Protein AF-A0A1V4QSA8-F1 (afdb_monomer_lite)

Structure (mmCIF, N/CA/C/O backbone):
data_AF-A0A1V4QSA8-F1
#
_entry.id   AF-A0A1V4QSA8-F1
#
loop_
_atom_site.group_PDB
_atom_site.id
_atom_site.type_symbol
_atom_site.label_atom_id
_atom_site.label_alt_id
_atom_site.label_comp_id
_atom_site.label_asym_id
_atom_site.label_entity_id
_atom_site.label_seq_id
_atom_site.pdbx_PDB_ins_code
_atom_site.Cartn_x
_atom_site.Cartn_y
_atom_site.Cartn_z
_atom_site.occupancy
_atom_site.B_iso_or_equiv
_atom_site.auth_seq_id
_atom_site.auth_comp_id
_atom_site.auth_asym_id
_atom_site.auth_atom_id
_atom_site.pdbx_PDB_model_num
ATOM 1 N N . MET A 1 1 ? -3.533 -7.694 -6.909 1.00 68.06 1 MET A N 1
ATOM 2 C CA . MET A 1 1 ? -2.473 -6.744 -7.317 1.00 68.06 1 MET A CA 1
ATOM 3 C C . MET A 1 1 ? -2.481 -6.394 -8.799 1.00 68.06 1 MET A C 1
ATOM 5 O O . MET A 1 1 ? -2.116 -5.272 -9.117 1.00 68.06 1 MET A O 1
ATOM 9 N N . ALA A 1 2 ? -2.989 -7.261 -9.687 1.00 73.31 2 ALA A N 1
ATOM 10 C CA . ALA A 1 2 ? -3.133 -6.937 -11.114 1.00 73.31 2 ALA A CA 1
ATOM 11 C C . ALA A 1 2 ? -3.936 -5.647 -11.387 1.00 73.31 2 ALA A C 1
ATOM 13 O O . ALA A 1 2 ? -3.581 -4.891 -12.282 1.00 73.31 2 ALA A O 1
ATOM 14 N N . LEU A 1 3 ? -4.954 -5.355 -10.564 1.00 68.44 3 LEU A N 1
ATOM 15 C CA . LEU A 1 3 ? -5.740 -4.117 -10.648 1.00 68.44 3 LEU A CA 1
ATOM 16 C C . LEU A 1 3 ? -4.874 -2.847 -10.522 1.00 68.44 3 LEU A C 1
ATOM 18 O O . LEU A 1 3 ? -5.121 -1.859 -11.191 1.00 68.44 3 LEU A O 1
ATOM 22 N N . VAL A 1 4 ? -3.827 -2.872 -9.702 1.00 75.69 4 VAL A N 1
ATOM 23 C CA . VAL A 1 4 ? -2.936 -1.721 -9.472 1.00 75.69 4 VAL A CA 1
ATOM 24 C C . VAL A 1 4 ? -1.628 -1.826 -10.269 1.00 75.69 4 VAL A C 1
ATOM 26 O O . VAL A 1 4 ? -0.648 -1.153 -9.959 1.00 75.69 4 VAL A O 1
ATOM 29 N N . GLY A 1 5 ? -1.586 -2.696 -11.288 1.00 71.94 5 GLY A N 1
ATOM 30 C CA . GLY A 1 5 ? -0.417 -2.883 -12.155 1.00 71.94 5 GLY A CA 1
ATOM 31 C C . GLY A 1 5 ? 0.826 -3.428 -11.449 1.00 71.94 5 GLY A C 1
ATOM 32 O O . GLY A 1 5 ? 1.945 -3.246 -11.940 1.00 71.94 5 GLY A O 1
ATOM 33 N N . LEU A 1 6 ? 0.643 -4.058 -10.285 1.00 78.62 6 LEU A N 1
ATOM 34 C CA . LEU A 1 6 ? 1.717 -4.595 -9.455 1.00 78.62 6 LEU A CA 1
ATOM 35 C C . LEU A 1 6 ? 1.868 -6.112 -9.647 1.00 78.62 6 LEU A C 1
ATOM 37 O O . LEU A 1 6 ? 0.853 -6.812 -9.765 1.00 78.62 6 LEU A O 1
ATOM 41 N N . PRO A 1 7 ? 3.111 -6.631 -9.610 1.00 81.81 7 PRO A N 1
ATOM 42 C CA . PRO A 1 7 ? 3.371 -8.065 -9.587 1.00 81.81 7 PRO A CA 1
ATOM 43 C C . PRO A 1 7 ? 2.689 -8.762 -8.407 1.00 81.81 7 PRO A C 1
ATOM 45 O O . PRO A 1 7 ? 2.433 -8.152 -7.362 1.00 81.81 7 PRO A O 1
ATOM 48 N N . GLY A 1 8 ? 2.411 -10.056 -8.567 1.00 82.19 8 GLY A N 1
ATOM 49 C CA . GLY A 1 8 ? 1.746 -10.862 -7.545 1.00 82.19 8 GLY A CA 1
ATOM 50 C C . GLY A 1 8 ? 2.505 -10.882 -6.216 1.00 82.19 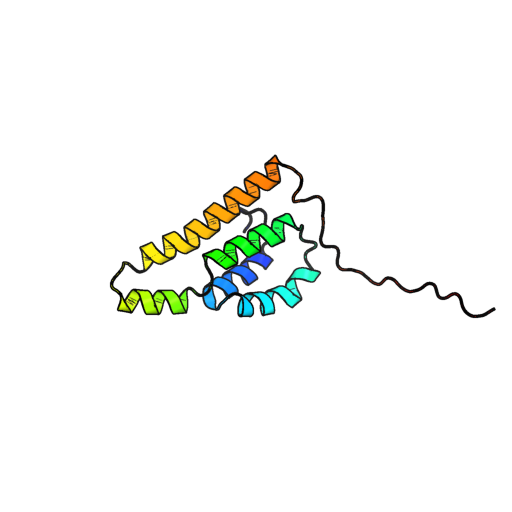8 GLY A C 1
ATOM 51 O O . GLY A 1 8 ? 1.878 -10.788 -5.161 1.00 82.19 8 GLY A O 1
ATOM 52 N N . GLU A 1 9 ? 3.840 -10.900 -6.252 1.00 85.75 9 GLU A N 1
ATOM 53 C CA . GLU A 1 9 ? 4.688 -10.976 -5.058 1.00 85.75 9 GLU A CA 1
ATOM 54 C C . GLU A 1 9 ? 4.593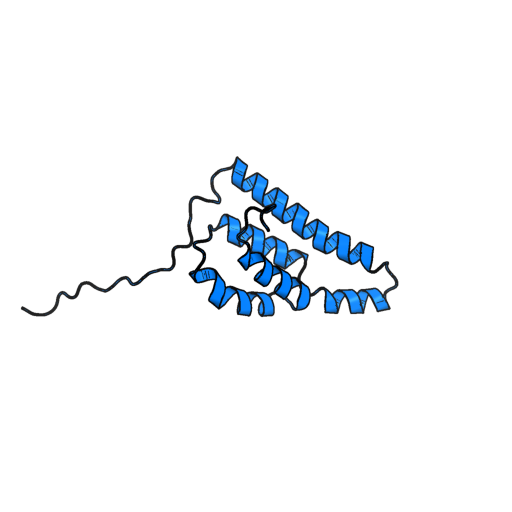 -9.720 -4.181 1.00 85.75 9 GLU A C 1
ATOM 56 O O . GLU A 1 9 ? 4.689 -9.804 -2.957 1.00 85.75 9 GLU A O 1
ATOM 61 N N . MET A 1 10 ? 4.307 -8.551 -4.767 1.00 88.69 10 MET A N 1
ATOM 62 C CA . MET A 1 10 ? 4.070 -7.318 -3.999 1.00 88.69 10 MET A CA 1
ATOM 63 C C . MET A 1 10 ? 2.776 -7.390 -3.176 1.00 88.69 10 MET A C 1
ATOM 65 O O . MET A 1 10 ? 2.609 -6.661 -2.198 1.00 88.69 10 MET A O 1
ATOM 69 N N . GLY A 1 11 ? 1.887 -8.328 -3.521 1.00 86.38 11 GLY A N 1
ATOM 70 C CA . GLY A 1 11 ? 0.733 -8.701 -2.712 1.00 86.38 11 GLY A CA 1
ATOM 71 C C . GLY A 1 11 ? 1.114 -9.183 -1.320 1.00 86.38 11 GLY A C 1
ATOM 72 O O . GLY A 1 11 ? 0.475 -8.786 -0.349 1.00 86.38 11 GLY A O 1
ATOM 73 N N . LEU A 1 12 ? 2.186 -9.972 -1.217 1.00 89.38 12 LEU A N 1
ATOM 74 C CA . LEU A 1 12 ? 2.686 -10.487 0.055 1.00 89.38 12 LEU A CA 1
ATOM 75 C C . LEU A 1 12 ? 3.266 -9.365 0.925 1.00 89.38 12 LEU A C 1
ATOM 77 O O . LEU A 1 12 ? 2.997 -9.303 2.125 1.00 89.38 12 LEU A O 1
ATOM 81 N N . VAL A 1 13 ? 4.016 -8.446 0.310 1.00 91.25 13 VAL A N 1
ATOM 82 C CA . VAL A 1 13 ? 4.582 -7.270 0.991 1.00 91.25 13 VAL A CA 1
ATOM 83 C C . VAL A 1 13 ? 3.463 -6.402 1.568 1.00 91.25 13 VAL A C 1
ATOM 85 O O . VAL A 1 13 ? 3.494 -6.046 2.746 1.00 91.25 13 VAL A O 1
ATOM 88 N N . TRP A 1 14 ? 2.431 -6.117 0.770 1.00 89.81 14 TRP A N 1
ATOM 89 C CA . TRP A 1 14 ? 1.279 -5.345 1.231 1.00 89.81 14 TRP A CA 1
ATOM 90 C C . TRP A 1 14 ? 0.478 -6.080 2.309 1.00 89.81 14 TRP A C 1
ATOM 92 O O . TRP A 1 14 ? 0.163 -5.482 3.330 1.00 89.81 14 TRP A O 1
ATOM 102 N N . ALA A 1 15 ? 0.209 -7.380 2.150 1.00 89.19 15 ALA A N 1
ATOM 103 C CA . ALA A 1 15 ? -0.485 -8.174 3.166 1.00 89.19 15 ALA A CA 1
ATOM 104 C C . ALA A 1 15 ? 0.270 -8.187 4.507 1.00 89.19 15 ALA A C 1
ATOM 106 O O . ALA A 1 15 ? -0.339 -8.074 5.570 1.00 89.19 15 ALA A O 1
ATOM 107 N N . THR A 1 16 ? 1.603 -8.240 4.462 1.00 90.12 16 THR A N 1
ATOM 108 C CA . THR A 1 16 ? 2.445 -8.124 5.658 1.00 90.12 16 THR A CA 1
ATOM 109 C C . THR A 1 16 ? 2.328 -6.736 6.285 1.00 90.12 16 THR A C 1
ATOM 111 O O . THR A 1 16 ? 2.210 -6.627 7.505 1.00 90.12 16 THR A O 1
ATOM 114 N N . ALA A 1 17 ? 2.297 -5.674 5.473 1.00 90.38 17 ALA A N 1
ATOM 115 C CA . ALA A 1 17 ? 2.081 -4.307 5.948 1.00 90.38 17 ALA A CA 1
ATOM 116 C C . ALA A 1 17 ? 0.729 -4.145 6.655 1.00 90.38 17 ALA A C 1
ATOM 118 O O . ALA A 1 17 ? 0.663 -3.545 7.730 1.00 90.38 17 AL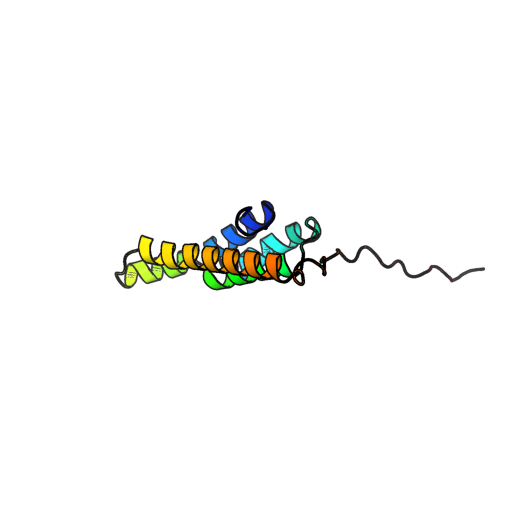A A O 1
ATOM 119 N N . LEU A 1 18 ? -0.330 -4.716 6.068 1.00 89.06 18 LEU A N 1
ATOM 120 C CA . LEU A 1 18 ? -1.669 -4.755 6.652 1.00 89.06 18 LEU A CA 1
ATOM 121 C C . LEU A 1 18 ? -1.642 -5.457 8.014 1.00 89.06 18 LEU A C 1
ATOM 123 O O . LEU A 1 18 ? -2.234 -4.960 8.964 1.00 89.06 18 LEU A O 1
ATOM 127 N N . ALA A 1 19 ? -0.943 -6.590 8.123 1.00 87.94 19 ALA A N 1
ATOM 128 C CA . ALA A 1 19 ? -0.886 -7.389 9.345 1.00 87.94 19 ALA A CA 1
ATOM 129 C C . ALA A 1 19 ? 0.036 -6.813 10.435 1.00 87.94 19 ALA A C 1
ATOM 131 O O . ALA A 1 19 ? -0.169 -7.092 11.612 1.00 87.94 19 ALA A O 1
ATOM 132 N N . THR A 1 20 ? 1.064 -6.046 10.073 1.00 89.12 20 THR A N 1
ATOM 133 C CA . THR A 1 20 ? 2.110 -5.620 11.016 1.00 89.12 20 THR A CA 1
ATOM 134 C C . THR A 1 20 ? 2.279 -4.106 11.033 1.00 89.12 20 THR A C 1
ATOM 136 O O . THR A 1 20 ? 1.661 -3.430 11.848 1.00 89.12 20 THR A O 1
ATOM 139 N N . ASN A 1 21 ? 3.146 -3.575 10.175 1.00 88.25 21 ASN A N 1
ATOM 140 C CA . ASN A 1 21 ? 3.435 -2.163 9.965 1.00 88.25 21 ASN A CA 1
ATOM 141 C C . ASN A 1 21 ? 4.366 -2.019 8.739 1.00 88.25 21 ASN A C 1
ATOM 143 O O . ASN A 1 21 ? 4.693 -2.994 8.056 1.00 88.25 21 ASN A O 1
ATOM 147 N N . ILE A 1 22 ? 4.832 -0.795 8.481 1.00 88.81 22 ILE A N 1
ATOM 148 C CA . ILE A 1 22 ? 5.752 -0.481 7.378 1.00 88.81 22 ILE A CA 1
ATOM 149 C C . ILE A 1 22 ? 7.095 -1.225 7.521 1.00 88.81 22 ILE A C 1
ATOM 151 O O . ILE A 1 22 ? 7.636 -1.712 6.531 1.00 88.81 22 ILE A O 1
ATOM 155 N N . TYR A 1 23 ? 7.615 -1.376 8.742 1.00 90.12 23 TYR A N 1
ATOM 156 C CA . TYR A 1 23 ? 8.886 -2.065 8.993 1.00 90.12 23 TYR A CA 1
ATOM 157 C C . TYR A 1 23 ? 8.798 -3.570 8.713 1.00 90.12 23 TYR A C 1
ATOM 159 O O . TYR A 1 23 ? 9.697 -4.125 8.086 1.00 90.12 23 TYR A O 1
ATOM 167 N N . GLY A 1 24 ? 7.701 -4.223 9.109 1.00 89.19 24 GLY A N 1
ATOM 168 C CA . GLY A 1 24 ? 7.463 -5.638 8.812 1.00 89.19 24 GLY A CA 1
ATOM 169 C C . GLY A 1 24 ? 7.339 -5.893 7.310 1.00 89.19 24 GLY A C 1
ATOM 170 O O . GLY A 1 24 ? 7.935 -6.831 6.783 1.00 89.19 24 GLY A O 1
ATOM 171 N N . ALA A 1 25 ? 6.655 -4.999 6.594 1.00 90.19 25 ALA A N 1
ATOM 172 C CA . ALA A 1 25 ? 6.603 -5.039 5.136 1.00 90.19 25 ALA A CA 1
ATOM 173 C C . ALA A 1 25 ? 7.992 -4.885 4.500 1.00 90.19 25 ALA A C 1
ATOM 175 O O . ALA A 1 25 ? 8.310 -5.585 3.542 1.00 90.19 25 ALA A O 1
ATOM 176 N N . MET A 1 26 ? 8.842 -4.012 5.048 1.00 90.00 26 MET A N 1
ATOM 177 C CA . MET A 1 26 ? 10.192 -3.766 4.535 1.00 90.00 26 MET A CA 1
ATOM 178 C C . MET A 1 26 ? 11.102 -4.999 4.648 1.00 90.00 26 MET A C 1
ATOM 180 O O . MET A 1 26 ? 11.877 -5.268 3.731 1.00 90.00 26 MET A O 1
ATOM 184 N N . VAL A 1 27 ? 10.957 -5.792 5.715 1.00 92.44 27 VAL A N 1
ATOM 185 C CA . VAL A 1 27 ? 11.674 -7.072 5.878 1.00 92.44 27 VAL A CA 1
ATOM 186 C C . VAL A 1 27 ? 11.300 -8.064 4.775 1.00 92.44 27 VAL A C 1
ATOM 188 O O . VAL A 1 27 ? 12.174 -8.738 4.237 1.00 92.44 27 VAL A O 1
ATOM 191 N N . VAL A 1 28 ? 10.021 -8.126 4.396 1.00 90.56 28 VAL A N 1
ATOM 192 C CA . VAL A 1 28 ? 9.537 -9.002 3.312 1.00 90.56 28 VAL A CA 1
ATOM 193 C C . VAL A 1 28 ? 9.878 -8.438 1.931 1.00 90.56 28 VAL A C 1
ATOM 195 O O . VAL A 1 28 ? 10.138 -9.193 0.998 1.00 90.56 28 VAL A O 1
ATOM 198 N N . PHE A 1 29 ? 9.923 -7.115 1.787 1.00 88.75 29 PHE A N 1
ATOM 199 C CA . PHE A 1 29 ? 10.299 -6.454 0.541 1.00 88.75 29 PHE A CA 1
ATOM 200 C C . PHE A 1 29 ? 11.771 -6.687 0.178 1.00 88.75 29 PHE A C 1
ATOM 202 O O . PHE A 1 29 ? 12.068 -6.930 -0.988 1.00 88.75 29 PHE A O 1
ATOM 209 N N . ALA A 1 30 ? 12.684 -6.652 1.155 1.00 88.19 30 ALA A N 1
ATOM 210 C CA . ALA A 1 30 ? 14.128 -6.760 0.930 1.00 88.19 30 ALA A CA 1
ATOM 211 C C . ALA A 1 30 ? 14.572 -7.970 0.072 1.00 88.19 30 ALA A C 1
ATOM 213 O O . ALA A 1 30 ? 15.352 -7.760 -0.859 1.00 88.19 30 ALA A O 1
ATOM 214 N N . PRO A 1 31 ? 14.091 -9.209 0.306 1.00 87.81 31 PRO A N 1
ATOM 215 C CA . PRO A 1 31 ? 14.438 -10.354 -0.538 1.00 87.81 31 PRO A CA 1
ATOM 216 C C . PRO A 1 31 ? 13.646 -10.428 -1.853 1.00 87.81 31 PRO A C 1
ATOM 218 O O . PRO A 1 31 ? 14.114 -11.040 -2.807 1.00 87.81 31 PRO A O 1
ATOM 221 N N . VAL A 1 32 ? 12.456 -9.825 -1.924 1.00 84.94 32 VAL A N 1
ATOM 222 C CA . VAL A 1 32 ? 11.555 -9.950 -3.083 1.00 84.94 32 VAL A CA 1
ATOM 223 C C . VAL A 1 32 ? 11.862 -8.890 -4.145 1.00 84.94 32 VAL A C 1
ATOM 225 O O . VAL A 1 32 ? 11.904 -9.190 -5.334 1.00 84.94 32 VAL A O 1
ATOM 228 N N . ALA A 1 33 ? 12.133 -7.652 -3.737 1.00 80.69 33 ALA A N 1
ATOM 229 C CA . ALA A 1 33 ? 12.339 -6.526 -4.644 1.00 80.69 33 ALA A CA 1
ATOM 230 C C . ALA A 1 33 ? 13.462 -6.718 -5.685 1.00 80.69 33 ALA A C 1
ATOM 232 O O . ALA A 1 33 ? 13.246 -6.346 -6.833 1.00 80.69 33 ALA A O 1
ATOM 233 N N . PRO A 1 34 ? 14.633 -7.310 -5.369 1.00 78.19 34 PRO A N 1
ATOM 234 C CA . PRO A 1 34 ? 15.711 -7.462 -6.351 1.00 78.19 34 PRO A CA 1
ATOM 235 C C . PRO A 1 34 ? 15.379 -8.422 -7.503 1.00 78.19 34 PRO A C 1
ATOM 237 O O . PRO A 1 34 ? 15.944 -8.285 -8.586 1.00 78.19 34 PRO A O 1
ATOM 240 N N . GLY A 1 35 ? 14.482 -9.391 -7.278 1.00 72.00 35 GLY A N 1
ATOM 241 C CA . GLY A 1 35 ? 14.055 -10.362 -8.294 1.00 72.00 35 GLY A CA 1
ATOM 242 C C . GLY A 1 35 ? 13.001 -9.817 -9.260 1.00 72.00 35 GLY A C 1
ATOM 243 O O . GLY A 1 35 ? 12.776 -10.383 -10.327 1.00 72.00 35 GLY A O 1
ATOM 244 N N . LEU A 1 36 ? 12.379 -8.694 -8.908 1.00 71.56 36 LEU A N 1
ATOM 245 C CA . LEU A 1 36 ? 11.331 -8.047 -9.676 1.00 71.56 36 LEU A CA 1
ATOM 246 C C . LEU A 1 36 ? 11.861 -6.695 -10.125 1.00 71.56 36 LEU A C 1
ATOM 248 O O . LEU A 1 36 ? 11.969 -5.778 -9.323 1.00 71.56 36 LEU A O 1
ATOM 252 N N . ALA A 1 37 ? 12.221 -6.565 -11.403 1.00 73.38 37 ALA A N 1
ATOM 253 C CA . ALA A 1 37 ? 12.702 -5.316 -11.996 1.00 73.38 37 ALA A CA 1
ATOM 254 C C . ALA A 1 37 ? 11.578 -4.256 -12.064 1.00 73.38 37 ALA A C 1
ATOM 256 O O . ALA A 1 37 ? 11.096 -3.905 -13.148 1.00 73.38 37 ALA A O 1
ATOM 257 N N . LEU A 1 38 ? 11.144 -3.804 -10.886 1.00 77.69 38 LEU A N 1
ATOM 258 C CA . LEU A 1 38 ? 10.052 -2.881 -10.627 1.00 77.69 38 LEU A CA 1
ATOM 259 C C . LEU A 1 38 ? 10.378 -1.518 -11.237 1.00 77.69 38 LEU A C 1
ATOM 261 O O . LEU A 1 38 ? 11.535 -1.128 -11.391 1.00 77.69 38 LEU A O 1
ATOM 265 N N . THR A 1 39 ? 9.354 -0.772 -11.618 1.00 83.88 39 THR A N 1
ATOM 266 C CA . THR A 1 39 ? 9.532 0.633 -11.995 1.00 83.88 39 THR A CA 1
ATOM 267 C C . THR A 1 39 ? 9.359 1.526 -10.776 1.00 83.88 39 THR A C 1
ATOM 269 O O . THR A 1 39 ? 8.687 1.153 -9.810 1.00 83.88 39 THR A O 1
ATOM 272 N N . VAL A 1 40 ? 9.920 2.738 -10.826 1.00 82.50 40 VAL A N 1
ATOM 273 C CA . VAL A 1 40 ? 9.703 3.746 -9.772 1.00 82.50 40 VAL A CA 1
ATOM 274 C C . VAL A 1 40 ? 8.204 3.943 -9.523 1.00 82.50 40 VAL A C 1
ATOM 276 O O . VAL A 1 40 ? 7.774 3.947 -8.374 1.00 82.50 40 VAL A O 1
ATOM 279 N N . GLY A 1 41 ? 7.390 3.982 -10.585 1.00 82.50 41 GLY A N 1
ATOM 280 C CA . GLY A 1 41 ? 5.938 4.086 -10.471 1.00 82.50 41 GLY A CA 1
ATOM 281 C C . GLY A 1 41 ? 5.295 2.945 -9.677 1.00 82.50 41 GLY A C 1
ATOM 282 O O . GLY A 1 41 ? 4.437 3.208 -8.839 1.00 82.50 41 GLY A O 1
ATOM 283 N N . GLN A 1 42 ? 5.725 1.696 -9.880 1.00 83.50 42 GLN A N 1
ATOM 284 C CA . GLN A 1 42 ? 5.196 0.545 -9.135 1.00 83.50 42 GLN A CA 1
ATOM 285 C C . GLN A 1 42 ? 5.578 0.600 -7.653 1.00 83.50 42 GLN A C 1
ATOM 287 O O . GLN A 1 42 ? 4.741 0.333 -6.791 1.00 83.50 42 GLN A O 1
ATOM 292 N N . VAL A 1 43 ? 6.813 1.005 -7.345 1.00 87.19 43 VAL A N 1
ATOM 293 C CA . VAL A 1 43 ? 7.263 1.185 -5.958 1.00 87.19 43 VAL A CA 1
ATOM 294 C C . VAL A 1 43 ? 6.471 2.30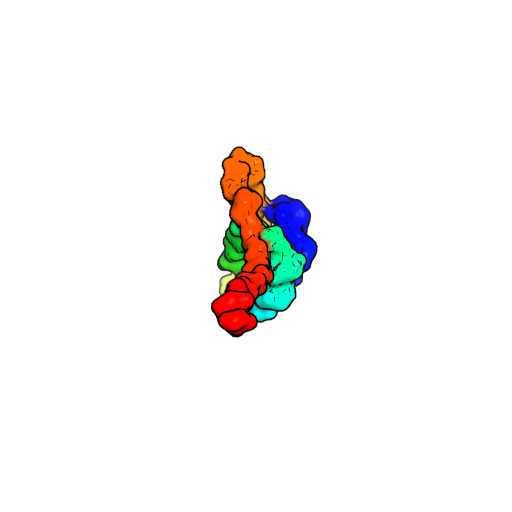1 -5.272 1.00 87.19 43 VAL A C 1
ATOM 296 O O . VAL A 1 43 ? 6.053 2.131 -4.128 1.00 87.19 43 VAL A O 1
ATOM 299 N N . THR A 1 44 ? 6.192 3.409 -5.967 1.00 87.62 44 THR A N 1
ATOM 300 C CA . THR A 1 44 ? 5.358 4.494 -5.430 1.00 87.62 44 THR A CA 1
ATOM 301 C C . THR A 1 44 ? 3.940 4.018 -5.132 1.00 87.62 44 THR A C 1
ATOM 303 O O . THR A 1 44 ? 3.465 4.248 -4.025 1.00 87.62 44 THR A O 1
ATOM 306 N N . VAL A 1 45 ? 3.288 3.309 -6.062 1.00 88.75 45 VAL A N 1
ATOM 307 C CA . VAL A 1 45 ? 1.929 2.770 -5.855 1.00 88.75 45 VAL A CA 1
ATOM 308 C C . VAL A 1 45 ? 1.890 1.872 -4.615 1.00 88.75 45 VAL A C 1
ATOM 310 O O . VAL A 1 45 ? 1.037 2.056 -3.746 1.00 88.75 45 VAL A O 1
ATOM 313 N N . LEU A 1 46 ? 2.849 0.948 -4.489 1.00 88.62 46 LEU A N 1
ATOM 314 C CA . LEU A 1 46 ? 2.958 0.075 -3.320 1.00 88.62 46 LEU A CA 1
ATOM 315 C C . LEU A 1 46 ? 3.177 0.877 -2.029 1.00 88.62 46 LEU A C 1
ATOM 317 O O . LEU A 1 46 ? 2.505 0.630 -1.029 1.00 88.62 46 LEU A O 1
ATOM 321 N N . GLY A 1 47 ? 4.086 1.853 -2.052 1.00 87.75 47 GLY A N 1
ATOM 322 C CA . GLY A 1 47 ? 4.383 2.711 -0.908 1.00 87.75 47 GLY A CA 1
ATOM 323 C C . GLY A 1 47 ? 3.163 3.498 -0.432 1.00 87.75 47 GLY A C 1
ATOM 324 O O . GLY A 1 47 ? 2.873 3.515 0.763 1.00 87.75 47 GLY A O 1
ATOM 325 N N . THR A 1 48 ? 2.391 4.084 -1.352 1.00 88.56 48 THR A N 1
ATOM 326 C CA . THR A 1 48 ? 1.153 4.803 -1.017 1.00 88.56 48 THR A CA 1
ATOM 327 C C . THR A 1 48 ? 0.105 3.862 -0.420 1.00 88.56 48 THR A C 1
ATOM 329 O O . THR A 1 48 ? -0.524 4.199 0.581 1.00 88.56 48 THR A O 1
ATOM 332 N N . MET A 1 49 ? -0.049 2.655 -0.973 1.00 89.31 49 MET A N 1
ATOM 333 C CA . MET A 1 49 ? -0.971 1.649 -0.434 1.00 89.31 49 MET A CA 1
ATOM 334 C C . MET A 1 49 ? -0.593 1.197 0.984 1.00 89.31 49 MET A C 1
ATOM 336 O O . MET A 1 49 ? -1.475 0.992 1.820 1.00 89.31 49 MET A O 1
ATOM 340 N N . ILE A 1 50 ? 0.704 1.039 1.263 1.00 90.12 50 ILE A N 1
ATOM 341 C CA . ILE A 1 50 ? 1.219 0.691 2.594 1.00 90.12 50 ILE A CA 1
ATOM 342 C C . ILE A 1 50 ? 1.001 1.847 3.572 1.00 90.12 50 ILE A C 1
ATOM 344 O O . ILE A 1 50 ? 0.519 1.622 4.679 1.00 90.12 50 ILE A O 1
ATOM 348 N N . LEU A 1 51 ? 1.292 3.083 3.160 1.00 87.38 51 LEU A N 1
ATOM 349 C CA . LEU A 1 51 ? 1.117 4.265 4.002 1.00 87.38 51 LEU A CA 1
ATOM 350 C C . LEU A 1 51 ? -0.325 4.383 4.519 1.00 87.38 51 LEU A C 1
ATOM 352 O O . LEU A 1 51 ? -0.532 4.657 5.698 1.00 87.38 51 LEU A O 1
ATOM 356 N N . VAL A 1 52 ? -1.311 4.105 3.661 1.00 84.94 52 VAL A N 1
ATOM 357 C CA . VAL A 1 52 ? -2.738 4.238 3.994 1.00 84.94 52 VAL A CA 1
ATOM 358 C C . VAL A 1 52 ? -3.275 3.083 4.850 1.00 84.94 52 VAL A C 1
ATOM 360 O O . VAL A 1 52 ? -4.116 3.321 5.716 1.00 84.94 52 VAL A O 1
ATOM 363 N N . ALA A 1 53 ? -2.828 1.843 4.622 1.00 84.94 53 ALA A N 1
ATOM 364 C CA . ALA A 1 53 ? -3.471 0.658 5.205 1.00 84.94 53 ALA A CA 1
ATOM 365 C C . ALA A 1 53 ? -2.602 -0.160 6.183 1.00 84.94 53 ALA A C 1
ATOM 367 O O . ALA A 1 53 ? -2.988 -1.266 6.556 1.00 84.94 53 ALA A O 1
ATOM 368 N N . HIS A 1 54 ? -1.441 0.342 6.611 1.00 86.62 54 HIS A N 1
ATOM 369 C CA . HIS A 1 54 ? -0.568 -0.388 7.536 1.00 86.62 54 HIS A CA 1
ATOM 370 C C . HIS A 1 54 ? -1.202 -0.638 8.917 1.00 86.62 54 HIS A C 1
ATOM 372 O O . HIS A 1 54 ? -1.947 0.186 9.433 1.00 86.62 54 HIS A O 1
ATOM 378 N N . GLY A 1 55 ? -0.836 -1.756 9.552 1.00 81.94 55 GLY A N 1
ATOM 379 C CA . GLY A 1 55 ? -1.085 -1.976 10.981 1.00 81.94 55 GLY A CA 1
ATOM 380 C C . GLY A 1 55 ? -2.542 -2.194 11.389 1.00 81.94 55 GLY A C 1
ATOM 381 O O . GLY A 1 55 ? -2.922 -1.853 12.514 1.00 81.94 55 GLY A O 1
ATOM 382 N N . LEU A 1 56 ? -3.339 -2.832 10.524 1.00 80.81 56 LEU A N 1
ATOM 383 C CA . LEU A 1 56 ? -4.752 -3.110 10.778 1.00 80.81 56 LEU A CA 1
ATOM 384 C C . LEU A 1 56 ? -5.012 -3.755 12.148 1.00 80.81 56 LEU A C 1
ATOM 386 O O . LEU A 1 56 ? -5.944 -3.301 12.803 1.00 80.81 56 LEU A O 1
ATOM 390 N N . PRO A 1 57 ? -4.245 -4.743 12.661 1.00 75.31 57 PRO A N 1
ATOM 391 C CA . PRO A 1 57 ? -4.572 -5.364 13.945 1.00 75.31 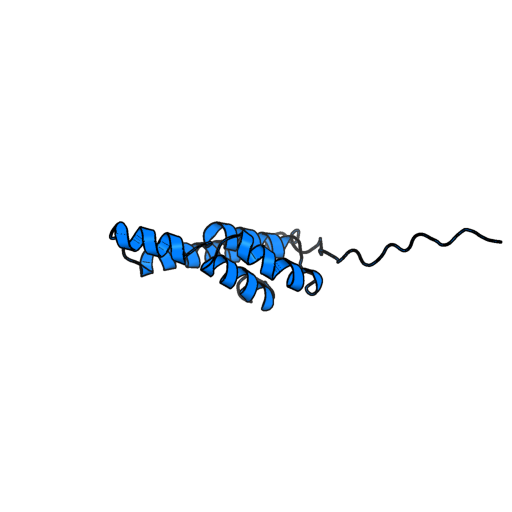57 PRO A CA 1
ATOM 392 C C . PRO A 1 57 ? -4.549 -4.396 15.125 1.00 75.31 57 PRO A C 1
ATOM 394 O O . PRO A 1 57 ? -5.396 -4.500 16.008 1.00 75.31 57 PRO A O 1
ATOM 397 N N . VAL A 1 58 ? -3.614 -3.446 15.147 1.00 76.81 58 VAL A N 1
ATOM 398 C CA . VAL A 1 58 ? -3.502 -2.471 16.243 1.00 76.81 58 VAL A CA 1
ATOM 399 C C . VAL A 1 58 ? -4.676 -1.500 16.196 1.00 76.81 58 VAL A C 1
ATOM 401 O O . VAL A 1 58 ? -5.332 -1.248 17.205 1.00 76.81 58 VAL A O 1
ATOM 404 N N . GLU A 1 59 ? -5.005 -1.016 15.006 1.00 72.88 59 GLU A N 1
ATOM 405 C CA . GLU A 1 59 ? -6.094 -0.064 14.799 1.00 72.88 59 GLU A CA 1
ATOM 406 C C . GLU A 1 59 ? -7.466 -0.698 15.019 1.00 72.88 59 GLU A C 1
ATOM 408 O O . GLU A 1 59 ? -8.355 -0.072 15.592 1.00 72.88 59 GLU A O 1
ATOM 413 N N . LEU A 1 60 ? -7.622 -1.969 14.649 1.00 74.94 60 LEU A N 1
ATOM 414 C CA . LEU A 1 60 ? -8.835 -2.741 14.876 1.00 74.94 60 LEU A CA 1
ATOM 415 C C . LEU A 1 60 ? -9.083 -2.953 16.379 1.00 74.94 60 LEU A C 1
ATOM 417 O O . LEU A 1 60 ? -10.220 -2.858 16.837 1.00 74.94 60 LEU A O 1
ATOM 421 N N . ARG A 1 61 ? -8.022 -3.157 17.172 1.00 76.81 61 ARG A N 1
ATOM 422 C CA . ARG A 1 61 ? -8.100 -3.246 18.642 1.00 76.81 61 ARG A CA 1
ATOM 423 C C . ARG A 1 61 ? -8.459 -1.911 19.294 1.00 76.81 61 ARG A C 1
ATOM 425 O O . ARG A 1 61 ? -9.182 -1.902 20.288 1.00 76.81 61 ARG A O 1
ATOM 432 N N . ILE A 1 62 ? -7.991 -0.792 18.743 1.00 75.44 62 ILE A N 1
ATOM 433 C CA . ILE A 1 62 ? -8.375 0.552 19.202 1.00 75.44 62 ILE A CA 1
ATOM 434 C C . ILE A 1 62 ? -9.843 0.829 18.846 1.00 75.44 62 ILE A C 1
ATOM 436 O O . ILE A 1 62 ? -10.608 1.282 19.695 1.00 75.44 62 ILE A O 1
ATOM 440 N N . ALA A 1 63 ? -10.273 0.477 17.631 1.00 69.88 63 ALA A N 1
ATOM 441 C CA . ALA A 1 63 ? -11.652 0.636 17.175 1.00 69.88 63 ALA A CA 1
ATOM 442 C C . ALA A 1 63 ? -12.651 -0.179 18.010 1.00 69.88 63 ALA A C 1
ATOM 444 O O . ALA A 1 63 ? -13.727 0.318 18.327 1.00 69.88 63 ALA A O 1
ATOM 445 N N . GLN A 1 64 ? -12.283 -1.389 18.449 1.00 73.38 64 GLN A N 1
ATOM 446 C CA . GLN A 1 64 ? -13.106 -2.174 19.381 1.00 73.38 64 GLN A CA 1
ATOM 447 C C . GLN A 1 64 ? -13.370 -1.439 20.697 1.00 73.38 64 GLN A C 1
ATOM 449 O O . GLN A 1 64 ? -14.455 -1.563 21.256 1.00 73.38 64 GLN A O 1
ATOM 454 N N . LYS A 1 65 ? -12.401 -0.659 21.184 1.00 73.75 65 LYS A N 1
ATOM 455 C CA . LYS A 1 65 ? -12.548 0.128 22.414 1.00 73.75 65 LYS A CA 1
ATOM 456 C C . LYS A 1 65 ? -13.329 1.428 22.207 1.00 73.75 65 LYS A C 1
ATOM 458 O O . LYS A 1 65 ? -13.903 1.932 23.163 1.00 73.75 65 LYS A O 1
ATOM 463 N N . ALA A 1 66 ? -13.356 1.963 20.985 1.00 68.31 66 ALA A N 1
ATOM 464 C CA . ALA A 1 66 ? -14.001 3.237 20.663 1.00 68.31 66 ALA A CA 1
ATOM 465 C C . ALA A 1 66 ? -15.471 3.106 20.206 1.00 68.31 66 ALA A C 1
ATOM 467 O O . ALA A 1 66 ? -16.150 4.117 20.050 1.00 68.31 66 ALA A O 1
ATOM 468 N N . GLY A 1 67 ? -15.969 1.888 19.956 1.00 65.25 67 GLY A N 1
ATOM 469 C CA . GLY A 1 67 ? -17.357 1.640 19.544 1.00 65.25 67 GLY A CA 1
ATOM 470 C C . GLY A 1 67 ? -17.744 1.760 18.050 1.00 65.25 67 GLY A C 1
ATOM 471 O O . GLY A 1 67 ? -18.890 1.417 17.747 1.00 65.25 67 GLY A O 1
ATOM 472 N N . PRO A 1 68 ? -16.908 2.193 17.074 1.00 71.75 68 PRO A N 1
ATOM 473 C CA . PRO A 1 68 ? -17.312 2.183 15.670 1.00 71.75 68 PRO A CA 1
ATOM 474 C C . PRO A 1 68 ? -17.346 0.774 15.064 1.00 71.75 68 PRO A C 1
ATOM 476 O O . PRO A 1 68 ? -16.694 -0.170 15.511 1.00 71.75 68 PRO A O 1
ATOM 479 N N . ARG A 1 69 ? -18.101 0.652 13.967 1.00 74.38 69 ARG A N 1
ATOM 480 C CA . ARG A 1 69 ? -18.269 -0.594 13.211 1.00 74.38 69 ARG A CA 1
ATOM 481 C C . ARG A 1 69 ? -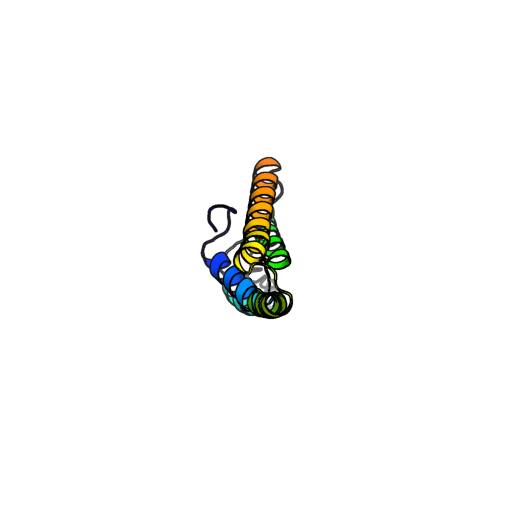16.947 -1.006 12.558 1.00 74.38 69 ARG A C 1
ATOM 483 O O . ARG A 1 69 ? -16.552 -0.446 11.538 1.00 74.38 69 ARG A O 1
ATOM 490 N N . LEU A 1 70 ? -16.322 -2.040 13.117 1.00 74.06 70 LEU A N 1
ATOM 491 C CA . LEU A 1 70 ? -15.143 -2.750 12.601 1.00 74.06 70 LEU A CA 1
ATOM 492 C C . LEU A 1 70 ? -15.059 -2.862 11.063 1.00 74.06 70 LEU A C 1
ATOM 494 O O . LEU A 1 70 ? -14.050 -2.436 10.497 1.00 74.06 70 LEU A O 1
ATOM 498 N N . PRO A 1 71 ? -16.089 -3.375 10.358 1.00 74.38 71 PRO A N 1
ATOM 499 C CA . PRO A 1 71 ? -16.012 -3.546 8.908 1.00 74.38 71 PRO A CA 1
ATOM 500 C C . PRO A 1 71 ? -15.988 -2.221 8.142 1.00 74.38 71 PRO A C 1
ATOM 502 O O . PRO A 1 71 ? -15.386 -2.158 7.078 1.00 74.38 71 PRO A O 1
ATOM 505 N N . PHE A 1 72 ? -16.588 -1.151 8.672 1.00 79.06 72 PHE A N 1
ATOM 506 C CA . PHE A 1 72 ? -16.584 0.156 8.011 1.00 79.06 72 PHE A CA 1
ATOM 507 C C . PHE A 1 72 ? -15.183 0.777 8.016 1.00 79.06 72 PHE A C 1
ATOM 509 O O . PHE A 1 72 ? -14.722 1.270 6.992 1.00 79.06 72 PHE A O 1
ATOM 516 N N . MET A 1 73 ? -14.475 0.695 9.145 1.00 78.00 73 MET A N 1
ATOM 517 C CA . MET A 1 73 ? -13.112 1.220 9.261 1.00 78.00 73 MET A CA 1
ATOM 518 C C . MET A 1 73 ? -12.120 0.413 8.413 1.00 78.00 73 MET A C 1
ATOM 520 O O . MET A 1 73 ? -11.272 0.991 7.731 1.00 78.00 73 MET A O 1
ATOM 524 N N . LEU A 1 74 ? -12.277 -0.916 8.393 1.00 81.31 74 LEU A N 1
ATOM 525 C CA . LEU A 1 74 ? -11.501 -1.801 7.528 1.00 81.31 74 LEU A CA 1
ATOM 526 C C . LEU A 1 74 ? -11.740 -1.478 6.045 1.00 81.31 74 LEU A C 1
ATOM 528 O O . LEU A 1 74 ? -10.786 -1.333 5.284 1.00 81.31 74 LEU A O 1
ATOM 532 N N . LEU A 1 75 ? -13.005 -1.317 5.644 1.00 83.06 75 LEU A N 1
ATOM 533 C CA . LEU A 1 75 ? -13.377 -1.006 4.266 1.00 83.06 75 LEU A CA 1
ATOM 534 C C . LEU A 1 75 ? -12.849 0.363 3.833 1.00 83.06 75 LEU A C 1
ATOM 536 O O . LEU A 1 75 ? -12.330 0.484 2.730 1.00 83.06 75 LEU A O 1
ATOM 540 N N . LEU A 1 76 ? -12.932 1.377 4.695 1.00 82.69 76 LEU A N 1
ATOM 541 C CA . LEU A 1 76 ? -12.438 2.715 4.379 1.00 82.69 76 LEU A CA 1
ATOM 542 C C . LEU A 1 76 ? -10.914 2.723 4.187 1.00 82.69 76 LEU A C 1
ATOM 544 O O . LEU A 1 76 ? -10.423 3.329 3.238 1.00 82.69 76 LEU A O 1
ATOM 548 N N . ARG A 1 77 ? -10.159 2.020 5.044 1.00 84.06 77 ARG A N 1
ATOM 549 C CA . ARG A 1 77 ? -8.693 1.949 4.932 1.00 84.06 77 ARG A CA 1
ATOM 550 C C . ARG A 1 77 ? -8.227 1.103 3.760 1.00 84.06 77 ARG A C 1
ATOM 552 O O . ARG A 1 77 ? -7.439 1.566 2.942 1.00 84.06 77 ARG A O 1
ATOM 559 N N . VAL A 1 78 ? -8.710 -0.134 3.670 1.00 85.56 78 VAL A N 1
ATOM 560 C CA . VAL A 1 78 ? -8.291 -1.065 2.615 1.00 85.56 78 VAL A CA 1
ATOM 561 C C . VAL A 1 78 ? -8.836 -0.607 1.264 1.00 85.56 78 VAL A C 1
ATOM 563 O O . VAL A 1 78 ? -8.100 -0.573 0.280 1.00 85.56 78 VAL A O 1
ATOM 566 N N . GLY A 1 79 ? -10.100 -0.183 1.219 1.00 85.62 79 GLY A N 1
ATOM 567 C CA . GLY A 1 79 ? -10.725 0.383 0.028 1.00 85.62 79 GLY A CA 1
ATOM 568 C C . GLY A 1 79 ? -10.082 1.700 -0.393 1.00 85.62 79 GLY A C 1
ATOM 569 O O . GLY A 1 79 ? -9.796 1.866 -1.573 1.00 85.62 79 GLY A O 1
ATOM 570 N N . GLY A 1 80 ? -9.770 2.595 0.549 1.00 84.94 80 GLY A N 1
ATOM 571 C CA . GLY A 1 80 ? -9.057 3.846 0.279 1.00 84.94 80 GLY A CA 1
ATOM 572 C C . GLY A 1 80 ? -7.649 3.617 -0.269 1.00 84.94 80 GLY A C 1
ATOM 573 O O . GLY A 1 80 ? -7.267 4.253 -1.248 1.00 84.94 80 GLY A O 1
ATOM 574 N N . ALA A 1 81 ? -6.906 2.656 0.289 1.00 86.62 81 ALA A N 1
ATOM 575 C CA . ALA A 1 81 ? -5.596 2.267 -0.229 1.00 86.62 81 ALA A CA 1
ATOM 576 C C . ALA A 1 81 ? -5.686 1.705 -1.654 1.00 86.62 81 ALA A C 1
ATOM 578 O O . ALA A 1 81 ? -4.897 2.094 -2.512 1.00 86.62 81 ALA A O 1
ATOM 579 N N . LEU A 1 82 ? -6.659 0.831 -1.932 1.00 85.81 82 LEU A N 1
ATOM 580 C CA . LEU A 1 82 ? -6.870 0.275 -3.272 1.00 85.81 82 LEU A CA 1
ATOM 581 C C . LEU A 1 82 ? -7.329 1.338 -4.278 1.00 85.81 82 LEU A C 1
ATOM 583 O O . LEU A 1 82 ? -6.836 1.347 -5.401 1.00 85.81 82 LEU A O 1
ATOM 587 N N . LEU A 1 83 ? -8.218 2.253 -3.880 1.00 88.00 83 LEU A N 1
ATOM 588 C CA . LEU A 1 83 ? -8.666 3.380 -4.704 1.00 88.00 83 LEU A CA 1
ATOM 589 C C . LEU A 1 83 ? -7.512 4.318 -5.052 1.00 88.00 83 LEU A C 1
ATOM 591 O O . LEU A 1 83 ? -7.346 4.668 -6.217 1.00 88.00 83 LEU A O 1
ATOM 595 N N . LEU A 1 84 ? -6.692 4.692 -4.066 1.00 86.94 84 LEU A N 1
ATOM 596 C CA . LEU A 1 84 ? -5.500 5.510 -4.292 1.00 86.94 84 LEU A CA 1
ATOM 597 C C . LEU A 1 84 ? -4.492 4.786 -5.182 1.00 86.94 84 LEU A C 1
ATOM 599 O O . LEU A 1 84 ? -4.013 5.370 -6.149 1.00 86.94 84 LEU A O 1
ATOM 603 N N . GLY A 1 85 ? -4.209 3.512 -4.906 1.00 84.62 85 GLY A N 1
ATOM 604 C CA . GLY A 1 85 ? -3.309 2.710 -5.732 1.00 84.62 85 GLY A CA 1
ATOM 605 C C . GLY A 1 85 ? -3.793 2.596 -7.180 1.00 84.62 85 GLY A C 1
ATOM 606 O O . GLY A 1 85 ? -3.002 2.735 -8.110 1.00 84.62 85 GLY A O 1
ATOM 607 N N . TRP A 1 86 ? -5.101 2.419 -7.380 1.00 85.62 86 TRP A N 1
ATOM 608 C CA . TRP A 1 86 ? -5.729 2.385 -8.701 1.00 85.62 86 TRP A CA 1
ATOM 609 C C . TRP A 1 86 ? -5.633 3.735 -9.411 1.00 85.62 86 TRP A C 1
ATOM 611 O O . TRP A 1 86 ? -5.284 3.798 -10.589 1.00 85.62 86 TRP A O 1
ATOM 621 N N . LEU A 1 87 ? -5.906 4.827 -8.694 1.00 86.12 87 LEU A N 1
ATOM 622 C CA . LEU A 1 87 ? -5.831 6.173 -9.247 1.00 86.12 87 LEU A CA 1
ATOM 623 C C . LEU A 1 87 ? -4.398 6.528 -9.656 1.00 86.12 87 LEU A C 1
ATOM 625 O O . LEU A 1 87 ? -4.202 7.061 -10.744 1.00 86.12 87 LEU A O 1
ATOM 629 N N . LEU A 1 88 ? -3.400 6.186 -8.835 1.00 83.38 88 LEU A N 1
ATOM 630 C CA . LEU A 1 88 ? -1.988 6.363 -9.184 1.00 83.38 88 LEU A CA 1
ATOM 631 C C . LEU A 1 88 ? -1.593 5.502 -10.387 1.00 83.38 88 LEU A C 1
ATOM 633 O O . LEU A 1 88 ? -0.893 5.990 -11.271 1.00 83.38 88 LEU A O 1
ATOM 637 N N . TYR A 1 89 ? -2.053 4.249 -10.448 1.00 83.81 89 TYR A N 1
ATOM 638 C CA . TYR A 1 89 ? -1.816 3.384 -11.603 1.00 83.81 89 TYR A CA 1
ATOM 639 C C . TYR A 1 89 ? -2.370 4.012 -12.890 1.00 83.81 89 TYR A C 1
ATOM 641 O O . TYR A 1 89 ? -1.658 4.083 -13.892 1.00 83.81 89 TYR A O 1
ATOM 649 N N . LEU A 1 90 ? -3.591 4.555 -12.842 1.00 82.38 90 LEU A N 1
ATOM 650 C CA . LEU A 1 90 ? -4.201 5.254 -13.971 1.00 82.38 90 LEU A CA 1
ATOM 651 C C . LEU A 1 90 ? -3.451 6.545 -14.325 1.00 82.38 90 LEU A C 1
ATOM 653 O O . LEU A 1 90 ? -3.285 6.871 -15.499 1.00 82.38 90 LEU A O 1
ATOM 657 N N . LEU A 1 91 ? -2.980 7.287 -13.323 1.00 82.38 91 LEU A N 1
ATOM 658 C CA . LEU A 1 91 ? -2.209 8.504 -13.543 1.00 82.38 91 LEU A CA 1
ATOM 659 C C . LEU A 1 91 ? -0.905 8.177 -14.277 1.00 82.38 91 LEU A C 1
ATOM 661 O O . LEU A 1 91 ? -0.571 8.840 -15.255 1.00 82.38 91 LEU A O 1
ATOM 665 N N . TRP A 1 92 ? -0.205 7.118 -13.866 1.00 77.62 92 TRP A N 1
ATOM 666 C CA . TRP A 1 92 ? 1.052 6.688 -14.484 1.00 77.62 92 TRP A CA 1
ATOM 667 C C . TRP A 1 92 ? 0.846 6.089 -15.866 1.00 77.62 92 TRP A C 1
ATOM 669 O O . TRP A 1 92 ? 1.648 6.360 -16.762 1.00 77.62 92 TRP A O 1
ATOM 679 N N . SER A 1 93 ? -0.242 5.347 -16.084 1.00 75.00 93 SER A N 1
ATOM 680 C CA . SER A 1 93 ? -0.589 4.845 -17.415 1.00 75.00 93 SER A CA 1
ATOM 681 C C . SER A 1 93 ? -0.917 5.977 -18.393 1.00 75.00 93 SER A C 1
ATOM 683 O O . SER A 1 93 ? -0.711 5.823 -19.591 1.00 75.00 93 SER A O 1
ATOM 685 N N . ARG A 1 94 ? -1.426 7.116 -17.900 1.00 76.19 94 ARG A N 1
ATOM 686 C CA . ARG A 1 94 ? -1.776 8.290 -18.716 1.00 76.19 94 ARG A CA 1
ATOM 687 C C . ARG A 1 94 ? -0.594 9.224 -18.968 1.00 76.19 94 ARG A C 1
ATOM 689 O O . ARG A 1 94 ? -0.500 9.774 -20.058 1.00 76.19 94 ARG A O 1
ATOM 696 N N . THR A 1 95 ? 0.287 9.421 -17.986 1.00 72.88 95 THR A N 1
ATOM 697 C CA . THR A 1 95 ? 1.435 10.336 -18.111 1.00 72.88 95 THR A CA 1
ATOM 698 C C . THR A 1 95 ? 2.672 9.678 -18.716 1.00 72.88 95 THR A C 1
ATOM 700 O O . THR A 1 95 ? 3.573 10.383 -19.159 1.00 72.88 95 THR A O 1
ATOM 703 N N . GLY A 1 96 ? 2.762 8.343 -18.731 1.00 63.91 96 GLY A N 1
ATOM 704 C CA . GLY A 1 96 ? 3.877 7.599 -19.332 1.00 63.91 96 GLY A CA 1
ATOM 705 C C . GLY A 1 96 ? 5.234 7.770 -18.627 1.00 63.91 96 GLY A C 1
ATOM 706 O O . GLY A 1 96 ? 6.178 7.055 -18.944 1.00 63.91 96 GLY A O 1
ATOM 707 N N . TRP A 1 97 ? 5.349 8.670 -17.644 1.00 59.56 97 TRP A N 1
ATOM 708 C CA . TRP A 1 97 ? 6.601 8.990 -16.947 1.00 59.56 97 TRP A CA 1
ATOM 709 C C . TRP A 1 97 ? 7.012 7.946 -15.897 1.00 59.56 97 TRP A C 1
ATOM 711 O O . TRP A 1 97 ? 8.201 7.713 -15.690 1.00 59.56 97 TRP A O 1
ATOM 721 N N . GLY A 1 98 ? 6.052 7.283 -15.244 1.00 59.44 98 GLY A N 1
ATOM 722 C CA . GLY A 1 98 ? 6.318 6.401 -14.097 1.00 59.44 98 GLY A CA 1
ATOM 723 C C . GLY A 1 98 ? 6.979 5.052 -14.425 1.00 59.44 98 GLY A C 1
ATOM 724 O O . GLY A 1 98 ? 7.513 4.403 -13.522 1.00 59.44 98 GLY A O 1
ATOM 725 N N . TYR A 1 99 ? 6.963 4.614 -15.691 1.00 58.91 99 TYR A N 1
ATOM 726 C CA . TYR A 1 99 ? 7.494 3.305 -16.112 1.00 58.91 99 TYR A CA 1
ATOM 727 C C . TYR A 1 99 ? 8.876 3.368 -16.780 1.00 58.91 99 TYR A C 1
ATOM 729 O O . TYR A 1 99 ? 9.488 2.324 -16.995 1.00 58.91 99 TYR A O 1
ATOM 737 N N . SER A 1 100 ? 9.382 4.569 -17.081 1.00 57.25 100 SER A N 1
ATOM 738 C CA . SER A 1 100 ? 10.639 4.759 -17.820 1.00 57.25 100 SER A CA 1
ATOM 739 C C . SER A 1 100 ? 11.885 4.483 -16.974 1.00 57.25 100 SER A C 1
ATOM 741 O O . SER A 1 100 ? 12.879 3.975 -17.486 1.00 57.25 100 SER A O 1
ATOM 743 N N . CYS A 1 101 ? 11.831 4.754 -15.666 1.00 58.75 101 CYS A N 1
ATOM 744 C CA . CYS A 1 101 ? 12.905 4.402 -14.738 1.00 58.75 101 CYS A CA 1
ATOM 745 C C . CYS A 1 101 ? 12.626 3.035 -14.107 1.00 58.75 101 CYS A C 1
ATOM 747 O O . CYS A 1 101 ? 11.859 2.909 -13.147 1.00 58.75 101 CYS A O 1
ATOM 749 N N . ARG A 1 102 ? 13.260 2.003 -14.666 1.00 59.25 102 ARG A N 1
ATOM 750 C CA . ARG A 1 102 ? 13.310 0.655 -14.094 1.00 59.25 102 ARG A CA 1
ATOM 751 C C . ARG A 1 102 ? 14.359 0.637 -12.981 1.00 59.25 102 ARG A C 1
ATOM 753 O O . ARG A 1 102 ? 15.489 1.068 -13.204 1.00 59.25 102 ARG A O 1
ATOM 760 N N . THR A 1 103 ? 14.012 0.151 -11.791 1.00 58.81 103 THR A N 1
ATOM 761 C CA . THR A 1 103 ? 14.997 -0.124 -10.740 1.00 58.81 103 THR A CA 1
ATOM 762 C C . THR A 1 103 ? 15.772 -1.370 -11.150 1.00 58.81 103 THR A C 1
ATOM 764 O O . THR A 1 103 ? 15.428 -2.488 -10.776 1.00 58.81 103 THR A O 1
ATOM 767 N N . THR A 1 104 ? 16.775 -1.207 -12.009 1.00 54.66 104 THR A N 1
ATOM 768 C CA . THR A 1 104 ? 17.697 -2.292 -12.339 1.00 54.66 104 THR A CA 1
ATOM 769 C C . THR A 1 104 ? 18.509 -2.592 -11.079 1.00 54.66 104 THR A C 1
ATOM 771 O O . THR A 1 104 ? 19.108 -1.662 -10.524 1.00 54.66 104 THR A O 1
ATOM 774 N N . PRO A 1 105 ? 18.571 -3.849 -10.604 1.00 52.16 105 PRO A N 1
ATOM 775 C CA . PRO A 1 105 ? 19.578 -4.228 -9.628 1.00 52.16 105 PRO A CA 1
ATOM 776 C C . PRO A 1 105 ? 20.926 -3.846 -10.225 1.00 52.16 105 PRO A C 1
ATOM 778 O O . PRO A 1 105 ? 21.215 -4.192 -11.371 1.00 52.16 105 PRO A O 1
ATOM 781 N N . ARG A 1 106 ? 21.728 -3.075 -9.491 1.00 51.59 106 ARG A N 1
ATOM 782 C CA . ARG A 1 106 ? 23.068 -2.665 -9.916 1.00 51.59 106 ARG A CA 1
ATOM 783 C C . ARG A 1 106 ? 23.943 -3.919 -9.976 1.00 51.59 106 ARG A C 1
ATOM 785 O O . ARG A 1 106 ? 24.676 -4.216 -9.038 1.00 51.59 106 ARG A O 1
ATOM 792 N N . SER A 1 107 ? 23.828 -4.700 -11.047 1.00 53.31 107 SER A N 1
ATOM 793 C CA . SER A 1 107 ? 24.668 -5.861 -11.285 1.00 53.31 107 SER A CA 1
ATOM 794 C C . SER A 1 107 ? 26.061 -5.350 -11.622 1.00 53.31 107 SER A C 1
ATOM 796 O O . SER A 1 107 ? 26.334 -4.945 -12.746 1.00 53.31 107 SER A O 1
ATOM 798 N N . ASN A 1 108 ? 26.915 -5.347 -10.602 1.00 51.00 108 ASN A N 1
ATOM 799 C CA . ASN A 1 108 ? 28.349 -5.554 -10.713 1.00 51.00 108 ASN A CA 1
ATOM 800 C C . ASN A 1 108 ? 29.053 -4.703 -11.789 1.00 51.00 108 ASN A C 1
ATOM 802 O O . ASN A 1 108 ? 29.417 -5.197 -12.857 1.00 51.00 108 ASN A O 1
ATOM 806 N N . VAL A 1 109 ? 29.316 -3.432 -11.471 1.00 55.59 109 VAL A N 1
ATOM 807 C CA . VAL A 1 109 ? 30.407 -2.702 -12.127 1.00 55.59 109 VAL A CA 1
ATOM 808 C C . VAL A 1 109 ? 31.701 -3.370 -11.661 1.00 55.59 109 VAL A C 1
ATOM 810 O O . VAL A 1 109 ? 32.246 -3.011 -10.619 1.00 55.59 109 VAL A O 1
ATOM 813 N N . ARG A 1 110 ? 32.173 -4.388 -12.391 1.00 55.50 110 ARG A N 1
ATOM 814 C CA . ARG A 1 110 ? 33.560 -4.838 -12.248 1.00 55.50 110 ARG A CA 1
ATOM 815 C C . ARG A 1 110 ? 34.443 -3.633 -12.594 1.00 55.50 110 ARG A C 1
ATOM 817 O O . ARG A 1 110 ? 34.254 -3.077 -13.678 1.00 55.50 110 ARG A O 1
ATOM 824 N N . PRO A 1 111 ? 35.376 -3.199 -11.732 1.00 57.03 111 PRO A N 1
ATOM 825 C CA . PRO A 1 111 ? 36.387 -2.251 -12.173 1.00 57.03 111 PRO A CA 1
ATOM 826 C C . PRO A 1 111 ? 37.183 -2.895 -13.322 1.00 57.03 111 PRO A C 1
ATOM 828 O O . PRO A 1 111 ? 37.410 -4.111 -13.283 1.00 57.03 111 PRO A O 1
ATOM 831 N N . PRO A 1 112 ? 37.589 -2.134 -14.354 1.00 53.66 112 PRO A N 1
ATOM 832 C CA . PRO A 1 112 ? 38.478 -2.665 -15.374 1.00 53.66 112 PRO A CA 1
ATOM 833 C C . PRO A 1 112 ? 39.755 -3.148 -14.683 1.00 53.66 112 PRO A C 1
ATOM 835 O O . PRO A 1 112 ? 40.453 -2.384 -14.017 1.00 53.66 112 PRO A O 1
ATOM 838 N N . SER A 1 113 ? 40.043 -4.442 -14.807 1.00 60.78 113 SER A N 1
ATOM 839 C CA . SER A 1 113 ? 41.321 -5.027 -14.421 1.00 60.78 113 SER A CA 1
ATOM 840 C C . SER A 1 113 ? 42.385 -4.566 -15.416 1.00 60.78 113 SER A C 1
ATOM 842 O O . SER A 1 113 ? 42.781 -5.305 -16.312 1.00 60.78 113 SER A O 1
ATOM 844 N N . THR A 1 114 ? 42.823 -3.321 -15.281 1.00 61.12 114 THR A N 1
ATOM 845 C CA . THR A 1 114 ? 44.007 -2.773 -15.947 1.00 61.12 114 THR A CA 1
ATOM 846 C C . THR A 1 114 ? 45.087 -2.558 -14.899 1.00 61.12 114 THR A C 1
ATOM 848 O O . THR A 1 114 ? 45.261 -1.454 -14.396 1.00 61.12 114 THR A O 1
ATOM 851 N N . ALA A 1 115 ? 45.779 -3.641 -14.538 1.00 57.22 115 ALA A N 1
ATOM 852 C CA . ALA A 1 115 ? 47.075 -3.600 -13.862 1.00 57.22 115 ALA A CA 1
ATOM 853 C C . ALA A 1 115 ? 47.790 -4.959 -13.982 1.00 57.22 115 ALA A C 1
ATOM 855 O O . ALA A 1 115 ? 47.607 -5.825 -13.128 1.00 57.22 115 ALA A O 1
ATOM 856 N N . ARG A 1 116 ? 48.576 -5.124 -15.056 1.00 53.50 116 ARG A N 1
ATOM 857 C CA . ARG A 1 116 ? 49.860 -5.859 -15.175 1.00 53.50 116 ARG A CA 1
ATOM 858 C C . ARG A 1 116 ? 50.030 -6.419 -16.587 1.00 53.50 116 ARG A C 1
ATOM 860 O O . ARG A 1 116 ? 49.655 -7.554 -16.868 1.00 53.50 116 ARG A O 1
ATOM 867 N N . GLN A 1 117 ? 50.628 -5.606 -17.446 1.00 56.38 117 GLN A N 1
ATOM 868 C CA . GLN A 1 117 ? 51.786 -6.045 -18.220 1.00 56.38 117 GLN A CA 1
ATOM 869 C C . GLN A 1 117 ? 52.970 -5.218 -17.730 1.00 56.38 117 GLN A C 1
ATOM 871 O O . GLN A 1 117 ? 52.717 -4.045 -17.368 1.00 56.38 117 GLN A O 1
#

Radius of gyration: 18.59 Å; chains: 1; bounding box: 70×21×42 Å

pLDDT: mean 77.48, std 11.74, range [51.0, 92.44]

Sequence (117 aa):
MALVGLPGEMGLVWATALATNIYGAMVVFAPVAPGLALTVGQVTVLGTMILVAHGLPVELRIAQKAGPRLPFMLLLRVGGALLLGWLLYLLWSRTGWGYSCRTTPRSNVRPPSTARQ

Foldseek 3Di:
DVLLVEDPQLVVLLVLQLQANNVSSVVSCVVVVQVDQDWQLRVVLSVQLSVQRGDNVVVLVVCVVVDDDSVVVNCCRNVVSSVSSNVSSVVCVVVVPRRPGGPHDPPDPDPPPPDDD

Secondary structure (DSSP, 8-state):
-GGGT--TTHHHHHHHHHHS-HHHHHHHHHHHGGGS--BHHHHHHHHHHHHHHTTHHHHHHHHHHH---HHHHHHHHHHHHHHHHHHHHHHHHHHS-TTSSB-------PPP-----